Protein AF-A0A1F4XF57-F1 (afdb_monomer_lite)

Sequence (144 aa):
MNHDKLLWWSFVWSEVRLLIAAVALFIGGVPPALSLAVNIPGALPLVLLGLKLCWIISGLSAAYLLYRWAEHRTLFGKKDTWDSAAFAVMVVSGLNLGFVGLLGQNIGMSISSNYIVFVVVAGLYVVSAIYLHQRWSAHGQKLF

Structure (mmCIF, N/CA/C/O backbone):
data_AF-A0A1F4XF57-F1
#
_entry.id   AF-A0A1F4XF57-F1
#
loop_
_atom_site.group_PDB
_atom_site.id
_atom_site.type_symbol
_atom_site.label_atom_id
_atom_site.label_alt_id
_atom_site.label_comp_id
_atom_site.label_asym_id
_atom_site.label_entity_id
_atom_site.label_seq_id
_atom_site.pdbx_PDB_ins_code
_atom_site.Cartn_x
_atom_site.Cartn_y
_atom_site.Cartn_z
_atom_site.occupancy
_atom_site.B_iso_or_equiv
_atom_site.auth_seq_id
_atom_sit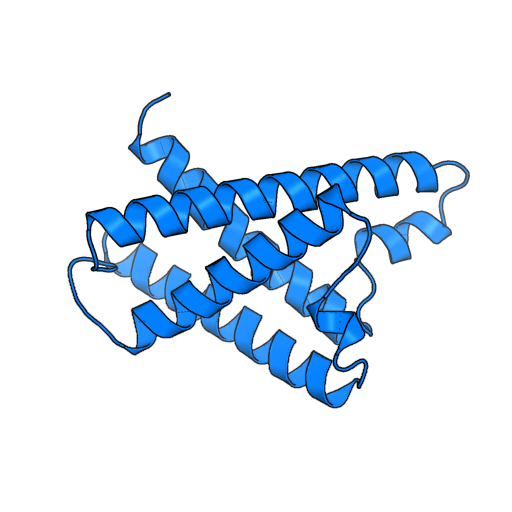e.auth_comp_id
_atom_site.auth_asym_id
_atom_site.auth_atom_id
_atom_site.pdbx_PDB_model_num
ATOM 1 N N . MET A 1 1 ? 8.400 15.111 14.830 1.00 54.25 1 MET A N 1
ATOM 2 C CA . MET A 1 1 ? 7.321 15.052 13.817 1.00 54.25 1 MET A CA 1
ATOM 3 C C . MET A 1 1 ? 6.024 14.778 14.567 1.00 54.25 1 MET A C 1
ATOM 5 O O . MET A 1 1 ? 6.044 13.899 15.415 1.00 54.25 1 MET A O 1
ATOM 9 N N . ASN A 1 2 ? 4.965 15.574 14.373 1.00 72.69 2 ASN A N 1
ATOM 10 C CA . ASN A 1 2 ? 3.726 15.410 15.147 1.00 72.69 2 ASN A CA 1
ATOM 11 C C . ASN A 1 2 ? 3.094 14.049 14.803 1.00 72.69 2 ASN A C 1
ATOM 13 O O . ASN A 1 2 ? 2.984 13.735 13.617 1.00 72.69 2 ASN A O 1
ATOM 17 N N . HIS A 1 3 ? 2.754 13.241 15.807 1.00 74.19 3 HIS A N 1
ATOM 18 C CA . HIS A 1 3 ? 2.350 11.836 15.643 1.00 74.19 3 HIS A CA 1
ATOM 19 C C . HIS A 1 3 ? 1.202 11.671 14.635 1.00 74.19 3 HIS A C 1
ATOM 21 O O . HIS A 1 3 ? 1.252 10.817 13.751 1.00 74.19 3 HIS A O 1
ATOM 27 N N . ASP A 1 4 ? 0.247 12.598 14.673 1.00 82.81 4 ASP A N 1
ATOM 28 C CA . ASP A 1 4 ? -0.903 12.638 13.768 1.00 82.81 4 ASP A CA 1
ATOM 29 C C . ASP A 1 4 ? -0.505 12.819 12.296 1.00 82.81 4 ASP A C 1
ATOM 31 O O . ASP A 1 4 ? -1.127 12.248 11.402 1.00 82.81 4 ASP A O 1
ATOM 35 N N . LYS A 1 5 ? 0.578 13.560 12.021 1.00 87.75 5 LYS A N 1
ATOM 36 C CA . LYS A 1 5 ? 1.065 13.762 10.648 1.00 87.75 5 LYS A CA 1
ATOM 37 C C . LYS A 1 5 ? 1.660 12.481 10.075 1.00 87.75 5 LYS A C 1
ATOM 39 O O . LYS A 1 5 ? 1.419 12.174 8.914 1.00 87.75 5 LYS A O 1
ATOM 44 N N . LEU A 1 6 ? 2.443 11.739 10.861 1.00 91.06 6 LEU A N 1
ATOM 45 C CA . LEU A 1 6 ? 3.044 10.484 10.394 1.00 91.06 6 LEU A CA 1
ATOM 46 C C . LEU A 1 6 ? 1.967 9.439 10.093 1.00 91.06 6 LEU A C 1
ATOM 48 O O . LEU A 1 6 ? 2.056 8.730 9.092 1.00 91.06 6 LEU A O 1
ATOM 52 N N . LEU A 1 7 ? 0.937 9.388 10.935 1.00 92.69 7 LEU A N 1
ATOM 53 C CA . LEU A 1 7 ? -0.221 8.523 10.761 1.00 92.69 7 LEU A CA 1
ATOM 54 C C . LEU A 1 7 ? -0.981 8.832 9.475 1.00 92.69 7 LEU A C 1
ATOM 56 O O . LEU A 1 7 ? -1.225 7.932 8.674 1.00 92.69 7 LEU A O 1
ATOM 60 N N . TRP A 1 8 ? -1.266 10.114 9.256 1.00 93.12 8 TRP A N 1
ATOM 61 C CA . TRP A 1 8 ? -1.909 10.609 8.047 1.00 93.12 8 TRP A CA 1
ATOM 62 C C . TRP A 1 8 ? -1.120 10.226 6.790 1.00 93.12 8 TRP A C 1
ATOM 64 O O . TRP A 1 8 ? -1.659 9.582 5.894 1.00 93.12 8 TRP A O 1
ATOM 74 N N . TRP A 1 9 ? 0.181 10.537 6.750 1.00 94.31 9 TRP A N 1
ATOM 75 C CA . TRP A 1 9 ? 1.024 10.230 5.591 1.00 94.31 9 TRP A CA 1
ATOM 76 C C . TRP A 1 9 ? 1.158 8.730 5.351 1.00 94.31 9 TRP A C 1
ATOM 78 O O . TRP A 1 9 ? 1.101 8.296 4.206 1.00 94.31 9 TRP A O 1
ATOM 88 N N . SER A 1 10 ? 1.295 7.934 6.413 1.00 94.69 10 SER A N 1
ATOM 89 C CA . SER A 1 10 ? 1.390 6.476 6.292 1.00 94.69 10 SER A CA 1
ATOM 90 C C . SER A 1 10 ? 0.103 5.875 5.733 1.00 94.69 10 SER A C 1
ATOM 92 O O . SER A 1 10 ? 0.162 4.972 4.897 1.00 94.69 10 SER A O 1
ATOM 94 N N . PHE A 1 11 ? -1.051 6.389 6.164 1.00 95.31 11 PHE A N 1
ATOM 95 C CA . PHE A 1 11 ? -2.355 5.958 5.675 1.00 95.31 11 PHE A CA 1
ATOM 96 C C . PHE A 1 11 ? -2.561 6.337 4.206 1.00 95.31 11 PHE A C 1
ATOM 98 O O . PHE A 1 11 ? -2.742 5.450 3.373 1.00 95.31 11 PHE A O 1
ATOM 105 N N . VAL A 1 12 ? -2.417 7.619 3.863 1.00 95.69 12 VAL A N 1
ATOM 106 C CA . VAL A 1 12 ? -2.602 8.115 2.488 1.00 95.69 12 VAL A CA 1
ATOM 107 C C . VAL A 1 12 ? -1.616 7.459 1.520 1.00 95.69 12 VAL A C 1
ATOM 109 O O . VAL A 1 12 ? -2.006 7.035 0.433 1.00 95.69 12 VAL A O 1
ATOM 112 N N . TRP A 1 13 ? -0.349 7.299 1.918 1.00 96.75 13 TRP A N 1
ATOM 113 C CA . TRP A 1 13 ? 0.634 6.560 1.123 1.00 96.75 13 TRP A CA 1
ATOM 114 C C . TRP A 1 13 ? 0.162 5.131 0.844 1.00 96.75 13 TRP A C 1
ATOM 116 O O . TRP A 1 13 ? 0.232 4.659 -0.291 1.00 96.75 13 TRP A O 1
ATOM 126 N N . SER A 1 14 ? -0.366 4.451 1.864 1.00 95.44 14 SER A N 1
ATOM 127 C CA . SER A 1 14 ? -0.847 3.076 1.742 1.00 95.44 14 SER A CA 1
ATOM 128 C C . SER A 1 14 ? -2.079 2.957 0.840 1.00 95.44 14 SER A C 1
ATOM 130 O O . SER A 1 14 ? -2.159 1.967 0.107 1.00 95.44 14 SER A O 1
ATOM 132 N N . GLU A 1 15 ? -2.983 3.947 0.845 1.00 95.38 15 GLU A N 1
ATOM 133 C CA . GLU A 1 15 ? -4.137 4.048 -0.066 1.00 95.38 15 GLU A CA 1
ATOM 134 C C . GLU A 1 15 ? -3.699 4.251 -1.518 1.00 95.38 15 GLU A C 1
ATOM 136 O O . GLU A 1 15 ? -4.039 3.449 -2.388 1.00 95.38 15 GLU A O 1
ATOM 141 N N . VAL A 1 16 ? -2.885 5.278 -1.779 1.00 95.62 16 VAL A N 1
ATOM 142 C CA . VAL A 1 16 ? -2.381 5.581 -3.128 1.00 95.62 16 VAL A CA 1
ATOM 143 C C . VAL A 1 16 ? -1.645 4.375 -3.702 1.00 95.62 16 VAL A C 1
ATOM 145 O O . VAL A 1 16 ? -1.849 3.988 -4.853 1.00 95.62 16 VAL A O 1
ATOM 148 N N . ARG A 1 17 ? -0.830 3.717 -2.880 1.00 95.44 17 ARG A N 1
ATOM 149 C CA . ARG A 1 17 ? -0.109 2.513 -3.280 1.00 95.44 17 ARG A CA 1
ATOM 150 C C . ARG A 1 17 ? -1.040 1.326 -3.560 1.00 95.44 17 ARG A C 1
ATOM 152 O O . ARG A 1 17 ? -0.729 0.577 -4.481 1.00 95.44 17 ARG A O 1
ATOM 159 N N . LEU A 1 18 ? -2.173 1.151 -2.863 1.00 95.94 18 LEU A N 1
ATOM 160 C CA . LEU A 1 18 ? -3.163 0.125 -3.250 1.00 95.94 18 LEU A CA 1
ATOM 161 C C . LEU A 1 18 ? -3.677 0.369 -4.666 1.00 95.94 18 LEU A C 1
ATOM 163 O O . LEU A 1 18 ? -3.733 -0.567 -5.459 1.00 95.94 18 LEU A O 1
ATOM 167 N N . LEU A 1 19 ? -4.000 1.621 -4.994 1.00 96.25 19 LEU A N 1
ATOM 168 C CA . LEU A 1 19 ? -4.495 1.986 -6.320 1.00 96.25 19 LEU A CA 1
ATOM 169 C C . LEU A 1 19 ? -3.430 1.754 -7.400 1.00 96.25 19 LEU A C 1
ATOM 171 O O . LEU A 1 19 ? -3.711 1.119 -8.413 1.00 96.25 19 LEU A O 1
ATOM 175 N N . ILE A 1 20 ? -2.186 2.183 -7.165 1.00 92.81 20 ILE A N 1
ATOM 176 C CA . ILE A 1 20 ? -1.074 1.947 -8.101 1.00 92.81 20 ILE A CA 1
ATOM 177 C C . ILE A 1 20 ? -0.806 0.445 -8.272 1.00 92.81 20 ILE A C 1
ATOM 179 O O . ILE A 1 20 ? -0.591 -0.023 -9.390 1.00 92.81 20 ILE A O 1
ATOM 183 N N . ALA A 1 21 ? -0.839 -0.325 -7.182 1.00 92.50 21 ALA A N 1
ATOM 184 C CA . ALA A 1 21 ? -0.670 -1.772 -7.234 1.00 92.50 21 ALA A CA 1
ATOM 185 C C . ALA A 1 21 ? -1.826 -2.458 -7.980 1.00 92.50 21 ALA A C 1
ATOM 187 O O . ALA A 1 21 ? -1.580 -3.396 -8.730 1.00 92.50 21 ALA A O 1
ATOM 188 N N . ALA A 1 22 ? -3.063 -1.977 -7.837 1.00 93.75 22 ALA A N 1
ATOM 189 C CA . ALA A 1 22 ? -4.199 -2.484 -8.600 1.00 93.75 22 ALA A CA 1
ATOM 190 C C . ALA A 1 22 ? -4.015 -2.252 -10.105 1.00 93.75 22 ALA A C 1
ATOM 192 O O . ALA A 1 22 ? -4.203 -3.176 -10.892 1.00 93.75 22 ALA A O 1
ATOM 193 N N . VAL A 1 23 ? -3.563 -1.057 -10.506 1.00 92.94 23 VAL A N 1
ATOM 194 C CA . VAL A 1 23 ? -3.221 -0.771 -11.910 1.00 92.94 23 VAL A CA 1
ATOM 195 C C . VAL A 1 23 ? -2.131 -1.722 -12.402 1.00 92.94 23 VAL A C 1
ATOM 197 O O . VAL A 1 23 ? -2.289 -2.313 -13.466 1.00 92.94 23 VAL A O 1
ATOM 200 N N . ALA A 1 24 ? -1.068 -1.923 -11.614 1.00 90.94 24 ALA A N 1
ATOM 201 C CA . ALA A 1 24 ? 0.010 -2.856 -11.944 1.00 90.94 24 ALA A CA 1
ATOM 202 C C . ALA A 1 24 ? -0.513 -4.282 -12.193 1.00 90.94 24 ALA A C 1
ATOM 204 O O . ALA A 1 24 ? -0.112 -4.940 -13.150 1.00 90.94 24 ALA A O 1
ATOM 205 N N . LEU A 1 25 ? -1.435 -4.754 -11.351 1.00 91.75 25 LEU A N 1
ATOM 206 C CA . LEU A 1 25 ? -2.051 -6.074 -11.475 1.00 91.75 25 LEU A CA 1
ATOM 207 C C . LEU A 1 25 ? -2.944 -6.183 -12.720 1.00 91.75 25 LEU A C 1
ATOM 209 O O . LEU A 1 25 ? -2.835 -7.169 -13.449 1.00 91.75 25 LEU A O 1
ATOM 213 N N . PHE A 1 26 ? -3.758 -5.165 -13.024 1.00 91.31 26 PHE A N 1
ATOM 214 C CA . PHE A 1 26 ? -4.600 -5.157 -14.228 1.00 91.31 26 PHE A CA 1
ATOM 215 C C . PHE A 1 26 ? -3.794 -5.227 -15.531 1.00 91.31 26 PHE A C 1
ATOM 217 O O . PHE A 1 26 ? -4.254 -5.846 -16.492 1.00 91.31 26 PHE A O 1
ATOM 224 N N . ILE A 1 27 ? -2.585 -4.655 -15.556 1.00 89.19 27 ILE A N 1
ATOM 225 C CA . ILE A 1 27 ? -1.677 -4.701 -16.715 1.00 89.19 27 ILE A CA 1
ATOM 226 C C . ILE A 1 27 ? -0.732 -5.915 -16.712 1.00 89.19 27 ILE A C 1
ATOM 228 O O . ILE A 1 27 ? 0.267 -5.922 -17.426 1.00 89.19 27 ILE A O 1
ATOM 232 N N . GLY A 1 28 ? -1.031 -6.950 -15.920 1.00 83.88 28 GLY A N 1
ATOM 233 C CA . GLY A 1 28 ? -0.278 -8.210 -15.925 1.00 83.88 28 GLY A CA 1
ATOM 234 C C . GLY A 1 28 ? 0.815 -8.315 -14.861 1.00 83.88 28 GLY A C 1
ATOM 235 O O . GLY A 1 28 ? 1.737 -9.111 -15.010 1.00 83.88 28 GLY A O 1
ATOM 236 N N . GLY A 1 29 ? 0.733 -7.529 -13.786 1.00 82.06 29 GLY A N 1
ATOM 237 C CA . GLY A 1 29 ? 1.677 -7.580 -12.663 1.00 82.06 29 GLY A CA 1
ATOM 238 C C . GLY A 1 29 ? 2.966 -6.783 -12.885 1.00 82.06 29 GLY A C 1
ATOM 239 O O . GLY A 1 29 ? 3.933 -6.965 -12.146 1.00 82.06 29 GLY A O 1
ATOM 240 N N . VAL A 1 30 ? 2.992 -5.892 -13.880 1.00 83.88 30 VAL A N 1
ATOM 241 C CA . VAL A 1 30 ? 4.144 -5.030 -14.183 1.00 83.88 30 VAL A CA 1
ATOM 242 C C . VAL A 1 30 ? 3.951 -3.658 -13.525 1.00 83.88 30 VAL A C 1
ATOM 244 O O . VAL A 1 30 ? 2.888 -3.059 -13.682 1.00 83.88 30 VAL A O 1
ATOM 247 N N . PRO A 1 31 ? 4.945 -3.104 -12.801 1.00 84.81 31 PRO A N 1
ATOM 248 C CA . PRO A 1 31 ? 4.846 -1.749 -12.262 1.00 84.81 31 PRO A CA 1
ATOM 249 C C . PRO A 1 31 ? 4.641 -0.711 -13.384 1.00 84.81 31 PRO A C 1
ATOM 251 O O . PRO A 1 31 ? 5.444 -0.689 -14.318 1.00 84.81 31 PRO A O 1
ATOM 254 N N . PRO A 1 32 ? 3.655 0.205 -13.290 1.00 83.38 32 PRO A N 1
ATOM 255 C CA . PRO A 1 32 ? 3.378 1.183 -14.350 1.00 83.38 32 PRO A CA 1
ATOM 256 C C . PRO A 1 32 ? 4.571 2.086 -14.699 1.00 83.38 32 PRO A C 1
ATOM 258 O O . PRO A 1 32 ? 4.764 2.466 -15.846 1.00 83.38 32 PRO A O 1
ATOM 261 N N . ALA A 1 33 ? 5.423 2.409 -13.723 1.00 83.44 33 ALA A N 1
ATOM 262 C CA . ALA A 1 33 ? 6.636 3.183 -13.986 1.00 83.44 33 ALA A CA 1
ATOM 263 C C . ALA A 1 33 ? 7.643 2.415 -14.862 1.00 83.44 33 ALA A C 1
ATOM 265 O O . ALA A 1 33 ? 8.351 3.026 -15.658 1.00 83.44 33 ALA A O 1
ATOM 266 N N . LEU A 1 34 ? 7.692 1.081 -14.744 1.00 83.75 34 LEU A N 1
ATOM 267 C CA . LEU A 1 34 ? 8.580 0.242 -15.544 1.00 83.75 34 LEU A CA 1
ATOM 268 C C . LEU A 1 34 ? 8.138 0.226 -17.011 1.00 83.75 34 LEU A C 1
ATOM 270 O O . LEU A 1 34 ? 8.982 0.359 -17.889 1.00 83.75 34 LEU A O 1
ATOM 274 N N . SER A 1 35 ? 6.831 0.120 -17.279 1.00 80.00 35 SER A N 1
ATOM 275 C CA . SER A 1 35 ? 6.311 0.124 -18.654 1.00 80.00 35 SER A CA 1
ATOM 276 C C . SER A 1 35 ? 6.562 1.454 -19.370 1.00 80.00 35 SER A C 1
ATOM 278 O O . SER A 1 35 ? 6.844 1.461 -20.566 1.00 80.00 35 SER A O 1
ATOM 280 N N . LEU A 1 36 ? 6.546 2.573 -18.641 1.00 79.25 36 LEU A N 1
ATOM 281 C CA . LEU A 1 36 ? 6.908 3.887 -19.181 1.00 79.25 36 LEU A CA 1
ATOM 282 C C . LEU A 1 36 ? 8.419 4.030 -19.429 1.00 79.25 36 LEU A C 1
ATOM 284 O O . LEU A 1 36 ? 8.826 4.637 -20.419 1.00 79.25 36 LEU A O 1
ATOM 288 N N . ALA A 1 37 ? 9.254 3.450 -18.561 1.00 83.19 37 ALA A N 1
ATOM 289 C CA . ALA A 1 37 ? 10.711 3.578 -18.621 1.00 83.19 37 ALA A CA 1
ATOM 290 C C . ALA A 1 37 ? 11.354 2.899 -19.840 1.00 83.19 37 ALA A C 1
ATOM 292 O O . ALA A 1 37 ? 12.428 3.320 -20.263 1.00 83.19 37 ALA A O 1
ATOM 293 N N . VAL A 1 38 ? 10.706 1.881 -20.423 1.00 79.31 38 VAL A N 1
ATOM 294 C CA . VAL A 1 38 ? 11.213 1.155 -21.607 1.00 79.31 38 VAL A CA 1
ATOM 295 C C . VAL A 1 38 ? 11.446 2.089 -22.802 1.00 79.31 38 VAL A C 1
ATOM 297 O O . VAL A 1 38 ? 12.331 1.835 -23.614 1.00 79.31 38 VAL A O 1
ATOM 300 N N . ASN A 1 39 ? 10.711 3.201 -22.885 1.00 81.69 39 ASN A N 1
ATOM 301 C CA . ASN A 1 39 ? 10.792 4.143 -24.003 1.00 81.69 39 ASN A CA 1
ATOM 302 C C . ASN A 1 39 ? 11.826 5.267 -23.805 1.00 81.69 39 ASN A C 1
ATOM 304 O O . ASN A 1 39 ? 11.975 6.109 -24.689 1.00 81.69 39 ASN A O 1
ATOM 308 N N . ILE A 1 40 ? 12.529 5.316 -22.665 1.00 84.38 40 ILE A N 1
ATOM 309 C CA . ILE A 1 40 ? 13.477 6.394 -22.343 1.00 84.38 40 ILE A CA 1
ATOM 310 C C . ILE A 1 40 ? 14.885 5.806 -22.144 1.00 84.38 40 ILE A C 1
ATOM 312 O O . ILE A 1 40 ? 15.139 5.143 -21.131 1.00 84.38 40 ILE A O 1
ATOM 316 N N . PRO A 1 41 ? 15.835 6.067 -23.064 1.00 78.50 41 PRO A N 1
ATOM 317 C CA . PRO A 1 41 ? 17.210 5.592 -22.938 1.00 78.50 41 PRO A CA 1
ATOM 318 C C . PRO A 1 41 ? 17.848 6.037 -21.614 1.00 78.50 41 PRO A C 1
ATOM 320 O O . PRO A 1 41 ? 17.830 7.215 -21.269 1.00 78.50 41 PRO A O 1
ATOM 323 N N . GLY A 1 42 ? 18.409 5.092 -20.856 1.00 81.69 42 GLY A N 1
ATOM 324 C CA . GLY A 1 42 ? 19.107 5.370 -19.592 1.00 81.69 42 GLY A CA 1
ATOM 325 C C . GLY A 1 42 ? 18.216 5.605 -18.362 1.00 81.69 42 GLY A C 1
ATOM 326 O O . GLY A 1 42 ? 18.745 5.686 -17.256 1.00 81.69 42 GLY A O 1
ATOM 327 N N . ALA A 1 43 ? 16.884 5.649 -18.496 1.00 87.44 43 ALA A N 1
ATOM 328 C CA . ALA A 1 43 ? 15.983 5.869 -17.357 1.00 87.44 43 ALA A CA 1
ATOM 329 C C . ALA A 1 43 ? 15.808 4.632 -16.454 1.00 87.44 43 ALA A C 1
ATOM 331 O O . ALA A 1 43 ? 15.466 4.760 -15.277 1.00 87.44 43 ALA A O 1
ATOM 332 N N . LEU A 1 44 ? 16.050 3.430 -16.987 1.00 86.88 44 LEU A N 1
ATOM 333 C CA . LEU A 1 44 ? 15.736 2.168 -16.315 1.00 86.88 44 LEU A CA 1
ATOM 334 C C . LEU A 1 44 ? 16.395 2.005 -14.925 1.00 86.88 44 LEU A C 1
ATOM 336 O O . LEU A 1 44 ? 15.671 1.679 -13.984 1.00 86.88 44 LEU A O 1
ATOM 340 N N . PRO A 1 45 ? 17.705 2.269 -14.723 1.00 87.69 45 PRO A N 1
ATOM 341 C CA . PRO A 1 45 ? 18.331 2.115 -13.406 1.00 87.69 45 PRO A CA 1
ATOM 342 C C . PRO A 1 45 ? 17.749 3.063 -12.350 1.00 87.69 45 PRO A C 1
ATOM 344 O O . PRO A 1 45 ? 17.551 2.668 -11.201 1.00 87.69 45 PRO A O 1
ATOM 347 N N . LEU A 1 46 ? 17.428 4.301 -12.745 1.00 89.50 46 LEU A N 1
ATOM 348 C CA . LEU A 1 46 ? 16.836 5.305 -11.858 1.00 89.50 46 LEU A CA 1
ATOM 349 C C . LEU A 1 46 ? 15.407 4.926 -11.463 1.00 89.50 46 LEU A C 1
ATOM 351 O O . LEU A 1 46 ? 15.041 5.029 -10.293 1.00 89.50 46 LEU A O 1
ATOM 355 N N . VAL A 1 47 ? 14.615 4.432 -12.419 1.00 89.75 47 VAL A N 1
ATOM 356 C CA . VAL A 1 47 ? 13.248 3.962 -12.161 1.00 89.75 47 VAL A CA 1
ATOM 357 C C . VAL A 1 47 ? 13.253 2.748 -11.237 1.00 89.75 47 VAL A C 1
ATOM 359 O O . VAL A 1 47 ? 12.465 2.703 -10.295 1.00 89.75 47 VAL A O 1
ATOM 362 N N . LEU A 1 48 ? 14.164 1.794 -11.446 1.00 88.81 48 LEU A N 1
ATOM 363 C CA . LEU A 1 48 ? 14.306 0.631 -10.567 1.00 88.81 48 LEU A CA 1
ATOM 364 C C . LEU A 1 48 ? 14.703 1.033 -9.143 1.00 88.81 48 LEU A C 1
ATOM 366 O O . LEU A 1 48 ? 14.122 0.525 -8.183 1.00 88.81 48 LEU A O 1
ATOM 370 N N . LEU A 1 49 ? 15.643 1.970 -8.993 1.00 90.25 49 LEU A N 1
ATOM 371 C CA . LEU A 1 49 ? 16.030 2.493 -7.683 1.00 90.25 49 LEU A CA 1
ATOM 372 C C . LEU A 1 49 ? 14.851 3.191 -6.988 1.00 90.25 49 LEU A C 1
ATOM 374 O O . LEU A 1 49 ? 14.573 2.909 -5.822 1.00 90.25 49 LEU A O 1
ATOM 378 N N . GLY A 1 50 ? 14.130 4.054 -7.707 1.00 91.75 50 GLY A N 1
ATOM 379 C CA . GLY A 1 50 ? 12.948 4.743 -7.189 1.00 91.75 50 GLY A CA 1
ATOM 380 C C . GLY A 1 50 ? 11.843 3.772 -6.769 1.00 91.75 50 GLY A C 1
ATOM 381 O O . GLY A 1 50 ? 11.316 3.881 -5.664 1.00 91.75 50 GLY A O 1
ATOM 382 N N . LEU A 1 51 ? 11.544 2.767 -7.598 1.00 91.44 51 LEU A N 1
ATOM 383 C CA . LEU A 1 51 ? 10.581 1.711 -7.272 1.00 91.44 51 LEU A CA 1
ATOM 384 C C . LEU A 1 51 ? 10.983 0.947 -6.011 1.00 91.44 51 LEU A C 1
ATOM 386 O O . LEU A 1 51 ? 10.149 0.755 -5.128 1.00 91.44 51 LEU A O 1
ATOM 390 N N . LYS A 1 52 ? 12.261 0.569 -5.892 1.00 91.81 52 LYS A N 1
ATOM 391 C CA . LYS A 1 52 ? 12.782 -0.131 -4.714 1.00 91.81 52 LYS A CA 1
ATOM 392 C C . LYS A 1 52 ? 12.571 0.687 -3.438 1.00 91.81 52 LYS A C 1
ATOM 394 O O . LYS A 1 52 ? 12.103 0.148 -2.437 1.00 91.81 52 LYS A O 1
ATOM 399 N N . LEU A 1 53 ? 12.850 1.990 -3.485 1.00 93.50 53 LEU A N 1
ATOM 400 C CA . LEU A 1 53 ? 12.605 2.895 -2.361 1.00 93.50 53 LEU A CA 1
ATOM 401 C C . LEU A 1 53 ? 11.109 3.016 -2.043 1.00 93.50 53 LEU A C 1
ATOM 403 O O . LEU A 1 53 ? 10.727 2.882 -0.883 1.00 93.50 53 LEU A O 1
ATOM 407 N N . CYS A 1 54 ? 10.250 3.186 -3.051 1.00 93.81 54 CYS A N 1
ATOM 408 C CA . CYS A 1 54 ? 8.796 3.231 -2.866 1.00 93.81 54 CYS A CA 1
ATOM 409 C C . CYS A 1 54 ? 8.249 1.947 -2.225 1.00 93.81 54 CYS A C 1
ATOM 411 O O . CYS A 1 54 ? 7.357 2.001 -1.375 1.00 93.81 54 CYS A O 1
ATOM 413 N N . TRP A 1 55 ? 8.783 0.787 -2.607 1.00 94.50 55 TRP A N 1
ATOM 414 C CA . TRP A 1 55 ? 8.429 -0.503 -2.023 1.00 94.50 55 TRP A CA 1
ATOM 415 C C . TRP A 1 55 ? 8.850 -0.602 -0.555 1.00 94.50 55 TRP A C 1
ATOM 417 O O . TRP A 1 55 ? 8.027 -0.969 0.283 1.00 94.50 55 TRP A O 1
ATOM 427 N N . ILE A 1 56 ? 10.073 -0.182 -0.218 1.00 94.69 56 ILE A N 1
ATOM 428 C CA . ILE A 1 56 ? 10.555 -0.133 1.171 1.00 94.69 56 ILE A CA 1
ATOM 429 C C . ILE A 1 56 ? 9.686 0.806 2.017 1.00 94.69 56 ILE A C 1
ATOM 431 O O . ILE A 1 56 ? 9.221 0.409 3.084 1.00 94.69 56 ILE A O 1
ATOM 435 N N . ILE A 1 57 ? 9.409 2.020 1.529 1.00 95.56 57 ILE A N 1
ATOM 436 C CA . ILE A 1 57 ? 8.552 2.995 2.225 1.00 95.56 57 ILE A CA 1
ATOM 437 C C . ILE A 1 57 ? 7.156 2.409 2.451 1.00 95.56 57 ILE A C 1
ATOM 439 O O . ILE A 1 57 ? 6.621 2.514 3.548 1.00 95.56 57 ILE A O 1
ATOM 443 N N . SER A 1 58 ? 6.597 1.713 1.457 1.00 95.50 58 SER A N 1
ATOM 444 C CA . SER A 1 58 ? 5.306 1.025 1.594 1.00 95.50 58 SER A CA 1
ATOM 445 C C . SER A 1 58 ? 5.316 -0.029 2.703 1.00 95.50 58 SER A C 1
ATOM 447 O O . SER A 1 58 ? 4.349 -0.123 3.460 1.00 95.50 58 SER A O 1
ATOM 449 N N . GLY A 1 59 ? 6.410 -0.783 2.835 1.00 95.88 59 GLY A N 1
ATOM 450 C CA . GLY A 1 59 ? 6.605 -1.727 3.935 1.00 95.88 59 GLY A CA 1
ATOM 451 C C . GLY A 1 59 ? 6.667 -1.040 5.296 1.00 95.88 59 GLY A C 1
ATOM 452 O O . GLY A 1 59 ? 5.981 -1.459 6.226 1.00 95.88 59 GLY A O 1
ATOM 453 N N . LEU A 1 60 ? 7.436 0.045 5.407 1.00 96.62 60 LEU A N 1
ATOM 454 C CA . LEU A 1 60 ? 7.572 0.811 6.648 1.00 96.62 60 LEU A CA 1
ATOM 455 C C . LEU A 1 60 ? 6.250 1.464 7.071 1.00 96.62 60 LEU A C 1
ATOM 457 O O . LEU A 1 60 ? 5.871 1.373 8.238 1.00 96.62 60 LEU A O 1
ATOM 461 N N . SER A 1 61 ? 5.516 2.068 6.133 1.00 96.62 61 SER A N 1
ATOM 462 C CA . SER A 1 61 ? 4.189 2.635 6.395 1.00 96.62 61 SER A CA 1
ATOM 463 C C . SER A 1 61 ? 3.204 1.565 6.858 1.00 96.62 61 SER A C 1
ATOM 465 O O . SER A 1 61 ? 2.500 1.776 7.843 1.00 96.62 61 SER A O 1
ATOM 467 N N . ALA A 1 62 ? 3.185 0.396 6.210 1.00 96.50 62 ALA A N 1
ATOM 468 C CA . ALA A 1 62 ? 2.319 -0.711 6.610 1.00 96.50 62 ALA A CA 1
ATOM 469 C C . ALA A 1 62 ? 2.675 -1.260 7.999 1.00 96.50 62 ALA A C 1
ATOM 471 O O . ALA A 1 62 ? 1.779 -1.490 8.809 1.00 96.50 62 ALA A O 1
ATOM 472 N N . ALA A 1 63 ? 3.966 -1.421 8.302 1.00 96.81 63 ALA A N 1
ATOM 473 C CA . ALA A 1 63 ? 4.431 -1.856 9.617 1.00 96.81 63 ALA A CA 1
ATOM 474 C C . ALA A 1 63 ? 4.049 -0.854 10.715 1.00 96.81 63 ALA A C 1
ATOM 476 O O . ALA A 1 63 ? 3.575 -1.253 11.777 1.00 96.81 63 ALA A O 1
ATOM 477 N N . TYR A 1 64 ? 4.193 0.446 10.448 1.00 96.25 64 TYR A N 1
ATOM 478 C CA . TYR A 1 64 ? 3.792 1.494 11.383 1.00 96.25 64 TYR A CA 1
ATOM 479 C C . TYR A 1 64 ? 2.276 1.509 11.622 1.00 96.25 64 TYR A C 1
ATOM 481 O O . TYR A 1 64 ? 1.835 1.556 12.770 1.00 96.25 64 TYR A O 1
ATOM 489 N N . LEU A 1 65 ? 1.464 1.415 10.564 1.00 95.75 65 LEU A N 1
ATOM 490 C CA . LEU A 1 65 ? 0.007 1.329 10.697 1.00 95.75 65 LEU A CA 1
ATOM 491 C C . LEU A 1 65 ? -0.413 0.078 11.479 1.00 95.75 65 LEU A C 1
ATOM 493 O O . LEU A 1 65 ? -1.262 0.173 12.363 1.00 95.75 65 LEU A O 1
ATOM 497 N N . LEU A 1 66 ? 0.205 -1.072 11.199 1.00 96.50 66 LEU A N 1
ATOM 498 C CA . LEU A 1 66 ? -0.038 -2.321 11.922 1.00 96.50 66 LEU A CA 1
ATOM 499 C C . LEU A 1 66 ? 0.320 -2.195 13.407 1.00 96.50 66 LEU A C 1
ATOM 501 O O . LEU A 1 66 ? -0.463 -2.610 14.258 1.00 96.50 66 LEU A O 1
ATOM 505 N N . TYR A 1 67 ? 1.466 -1.588 13.719 1.00 95.62 67 TYR A N 1
ATOM 506 C CA . TYR A 1 67 ? 1.881 -1.301 15.091 1.00 95.62 67 TYR A CA 1
ATOM 507 C C . TYR A 1 67 ? 0.835 -0.451 15.823 1.00 95.62 67 TYR A C 1
ATOM 509 O O . TYR A 1 67 ? 0.394 -0.805 16.915 1.00 95.62 67 TYR A O 1
ATOM 517 N N . ARG A 1 68 ? 0.360 0.628 15.190 1.00 93.81 68 ARG A N 1
ATOM 518 C CA . ARG A 1 68 ? -0.684 1.487 15.766 1.00 93.81 68 ARG A CA 1
ATOM 519 C C . ARG A 1 68 ? -2.007 0.752 15.947 1.00 93.81 68 ARG A C 1
ATOM 521 O O . ARG A 1 68 ? -2.661 0.916 16.973 1.00 93.81 68 ARG A O 1
ATOM 528 N N . TRP A 1 69 ? -2.382 -0.103 15.003 1.00 93.81 69 TRP A N 1
ATOM 529 C CA . TRP A 1 69 ? -3.575 -0.927 15.152 1.00 93.81 69 TRP A CA 1
ATOM 530 C C . TRP A 1 69 ? -3.442 -1.955 16.276 1.00 93.81 69 TRP A C 1
ATOM 532 O O . TRP A 1 69 ? -4.417 -2.208 16.975 1.00 93.81 69 TRP A O 1
ATOM 542 N N . ALA A 1 70 ? -2.249 -2.497 16.523 1.00 93.06 70 ALA A N 1
ATOM 543 C CA . ALA A 1 70 ? -2.017 -3.401 17.645 1.00 93.06 70 ALA A CA 1
ATOM 544 C C . ALA A 1 70 ? -2.198 -2.711 19.014 1.00 93.06 70 ALA A C 1
ATOM 546 O O . ALA A 1 70 ? -2.681 -3.353 19.951 1.00 93.06 70 ALA A O 1
ATOM 547 N N . GLU A 1 71 ? -1.863 -1.418 19.118 1.00 92.62 71 GLU A N 1
ATOM 548 C CA . GLU A 1 71 ? -2.059 -0.614 20.334 1.00 92.62 71 GLU A CA 1
ATOM 549 C C . GLU A 1 71 ? -3.541 -0.304 20.607 1.00 92.62 71 GLU A C 1
ATOM 551 O O . GLU A 1 71 ? -3.994 -0.446 21.740 1.00 92.62 71 GLU A O 1
ATOM 556 N N . HIS A 1 72 ? -4.312 0.084 19.583 1.00 89.75 72 HIS A N 1
ATOM 557 C CA . HIS A 1 72 ? -5.711 0.522 19.755 1.00 89.75 72 HIS A CA 1
ATOM 558 C C . HIS A 1 72 ? -6.741 -0.601 19.576 1.00 89.75 72 HIS A C 1
ATOM 560 O O . HIS A 1 72 ? -7.796 -0.602 20.207 1.00 89.75 72 HIS A O 1
ATOM 566 N N . ARG A 1 73 ? -6.434 -1.593 18.732 1.00 86.31 73 ARG A N 1
ATOM 567 C CA . ARG A 1 73 ? -7.291 -2.737 18.350 1.00 86.31 73 ARG A CA 1
ATOM 568 C C . ARG A 1 73 ? -8.656 -2.365 17.767 1.00 86.31 73 ARG A C 1
ATOM 570 O O . ARG A 1 73 ? -9.552 -3.210 17.694 1.00 86.31 73 ARG A O 1
ATOM 577 N N . THR A 1 74 ? -8.821 -1.118 17.364 1.00 90.00 74 THR A N 1
ATOM 578 C CA . THR A 1 74 ? -10.013 -0.561 16.731 1.00 90.00 74 THR A CA 1
ATOM 579 C C . THR A 1 74 ? -9.584 0.236 15.513 1.00 90.00 74 THR A C 1
ATOM 581 O O . THR A 1 74 ? -8.451 0.702 15.429 1.00 90.00 74 THR A O 1
ATOM 584 N N . LEU A 1 75 ? -10.486 0.362 14.550 1.00 89.88 75 LEU A N 1
ATOM 585 C CA . LEU A 1 75 ? -10.349 1.288 13.434 1.00 89.88 75 LEU A CA 1
ATOM 586 C C . LEU A 1 75 ? -11.570 2.192 13.472 1.00 89.88 75 LEU A C 1
ATOM 588 O O . LEU A 1 75 ? -12.683 1.727 13.726 1.00 89.88 75 LEU A O 1
ATOM 592 N N . PHE A 1 76 ? -11.359 3.489 13.275 1.00 91.69 76 PHE A N 1
ATOM 593 C CA . PHE A 1 76 ? -12.432 4.482 13.301 1.00 91.69 76 PHE A CA 1
ATOM 594 C C . PHE A 1 76 ? -13.259 4.434 14.604 1.00 91.69 76 PHE A C 1
ATOM 596 O O . PHE A 1 76 ? -14.479 4.593 14.592 1.00 91.69 76 PHE A O 1
ATOM 603 N N . GLY A 1 77 ? -12.604 4.146 15.736 1.00 85.88 77 GLY A N 1
ATOM 604 C CA . GLY A 1 77 ? -13.230 4.083 17.059 1.00 85.88 77 GLY A CA 1
ATOM 605 C C . GLY A 1 77 ? -14.071 2.833 17.358 1.00 85.88 77 GLY A C 1
ATOM 606 O O . GLY A 1 77 ? -14.602 2.729 18.463 1.00 85.88 77 GLY A O 1
ATOM 607 N N . LYS A 1 78 ? -14.190 1.861 16.438 1.00 89.00 78 LYS A N 1
ATOM 608 C CA . LYS A 1 78 ? -14.951 0.617 16.673 1.00 89.00 78 LYS A CA 1
ATOM 609 C C . LYS A 1 78 ? -14.232 -0.646 16.194 1.00 89.00 78 LYS A C 1
ATOM 611 O O . LYS A 1 78 ? -13.254 -0.604 15.450 1.00 89.00 78 LYS A O 1
ATOM 616 N N . LYS A 1 79 ? -14.722 -1.801 16.653 1.00 86.62 79 LYS A N 1
ATOM 617 C CA . LYS A 1 79 ? -14.320 -3.122 16.148 1.00 86.62 79 LYS A CA 1
ATOM 618 C C . LYS A 1 79 ? -15.295 -3.548 15.064 1.00 86.62 79 LYS A C 1
ATOM 620 O O . LYS A 1 79 ? -16.302 -4.186 15.349 1.00 86.62 79 LYS A O 1
ATOM 625 N N . ASP A 1 80 ? -15.006 -3.145 13.839 1.00 92.88 80 ASP A N 1
ATOM 626 C CA . ASP A 1 80 ? -15.776 -3.539 12.668 1.00 92.88 80 ASP A CA 1
ATOM 627 C C . ASP A 1 80 ? -14.969 -4.537 11.829 1.00 92.88 80 ASP A C 1
ATOM 629 O O . ASP A 1 80 ? -13.776 -4.340 11.564 1.00 92.88 80 ASP A O 1
ATOM 633 N N . THR A 1 81 ? -15.606 -5.648 11.459 1.00 92.69 81 THR A N 1
ATOM 634 C CA . THR A 1 81 ? -14.960 -6.730 10.710 1.00 92.69 81 THR A CA 1
ATOM 635 C C . THR A 1 81 ? -14.563 -6.282 9.308 1.00 92.69 81 THR A C 1
ATOM 637 O O . THR A 1 81 ? -13.500 -6.676 8.832 1.00 92.69 81 THR A O 1
ATOM 640 N N . TRP A 1 82 ? -15.366 -5.432 8.663 1.00 94.56 82 TRP A N 1
ATOM 641 C CA . TRP A 1 82 ? -15.078 -4.926 7.322 1.00 94.56 82 TRP A CA 1
ATOM 642 C C . TRP A 1 82 ? -13.938 -3.910 7.343 1.00 94.56 82 TRP A C 1
ATOM 644 O O . TRP A 1 82 ? -13.025 -4.022 6.525 1.00 94.56 82 TRP A O 1
ATOM 654 N N . ASP A 1 83 ? -13.930 -3.000 8.327 1.00 94.38 83 ASP A N 1
ATOM 655 C CA . ASP A 1 83 ? -12.808 -2.074 8.552 1.00 94.38 83 ASP A CA 1
ATOM 656 C C . ASP A 1 83 ? -11.500 -2.863 8.754 1.00 94.38 83 ASP A C 1
ATOM 658 O O . ASP A 1 83 ? -10.486 -2.585 8.112 1.00 94.38 83 ASP A O 1
ATOM 662 N N . SER A 1 84 ? -11.543 -3.913 9.580 1.00 94.69 84 SER A N 1
ATOM 663 C CA . SER A 1 84 ? -10.379 -4.758 9.874 1.00 94.69 84 SER A CA 1
ATOM 664 C C . SER A 1 84 ? -9.908 -5.564 8.660 1.00 94.69 84 SER A C 1
ATOM 666 O O . SER A 1 84 ? -8.705 -5.680 8.434 1.00 94.69 84 SER A O 1
ATOM 668 N N . ALA A 1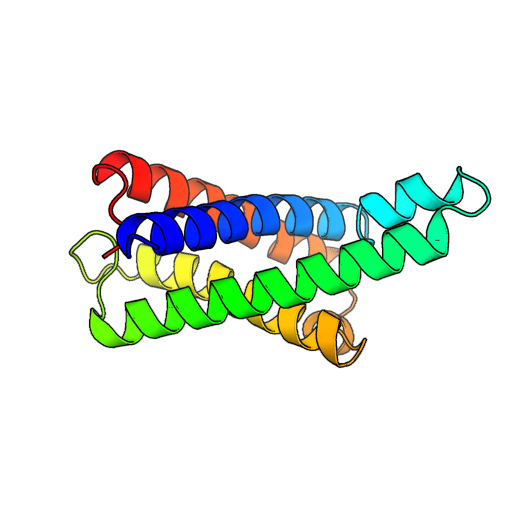 85 ? -10.828 -6.108 7.858 1.00 96.06 85 ALA A N 1
ATOM 669 C CA . ALA A 1 85 ? -10.486 -6.871 6.660 1.00 96.06 85 ALA A CA 1
ATOM 670 C C . ALA A 1 85 ? -9.851 -5.982 5.581 1.00 96.06 85 ALA A C 1
ATOM 672 O O . ALA A 1 85 ? -8.793 -6.321 5.049 1.00 96.06 85 ALA A O 1
ATOM 673 N N . ALA A 1 86 ? -10.444 -4.817 5.299 1.00 96.50 86 ALA A N 1
ATOM 674 C CA . ALA A 1 86 ? -9.888 -3.861 4.344 1.00 96.50 86 ALA A CA 1
ATOM 675 C C . ALA A 1 86 ? -8.511 -3.351 4.804 1.00 96.50 86 ALA A C 1
ATOM 677 O O . ALA A 1 86 ? -7.569 -3.248 4.012 1.00 96.50 86 ALA A O 1
ATOM 678 N N . PHE A 1 87 ? -8.359 -3.093 6.104 1.00 96.75 87 PHE A N 1
ATOM 679 C CA . PHE A 1 87 ? -7.078 -2.705 6.684 1.00 96.75 87 PHE A CA 1
ATOM 680 C C . PHE A 1 87 ? -6.031 -3.820 6.593 1.00 96.75 87 PHE A C 1
ATOM 682 O O . PHE A 1 87 ? -4.880 -3.555 6.249 1.00 96.75 87 PHE A O 1
ATOM 689 N N . ALA A 1 88 ? -6.416 -5.079 6.812 1.00 96.56 88 ALA A N 1
ATOM 690 C CA . ALA A 1 88 ? -5.521 -6.217 6.633 1.00 96.56 88 ALA A CA 1
ATOM 691 C C . ALA A 1 88 ? -5.032 -6.329 5.180 1.00 96.56 88 ALA A C 1
ATOM 693 O O . ALA A 1 88 ? -3.834 -6.503 4.958 1.00 96.56 88 ALA A O 1
ATOM 694 N N . VAL A 1 89 ? -5.916 -6.147 4.190 1.00 97.00 89 VAL A N 1
ATOM 695 C CA . VAL A 1 89 ? -5.536 -6.092 2.765 1.00 97.00 89 VAL A CA 1
ATOM 696 C C . VAL A 1 89 ? -4.494 -4.997 2.537 1.00 97.00 89 VAL A C 1
ATOM 698 O O . VAL A 1 89 ? -3.463 -5.249 1.909 1.00 97.00 89 VAL A O 1
ATOM 701 N N . MET A 1 90 ? -4.718 -3.798 3.083 1.00 97.06 90 MET A N 1
ATOM 702 C CA . MET A 1 90 ? -3.783 -2.677 2.990 1.00 97.06 90 MET A CA 1
ATOM 703 C C . MET A 1 90 ? -2.413 -3.009 3.598 1.00 97.06 90 MET A C 1
ATOM 705 O O . MET A 1 90 ? -1.394 -2.797 2.937 1.00 97.06 90 MET A O 1
ATOM 709 N N . VAL A 1 91 ? -2.387 -3.549 4.818 1.00 96.75 91 VAL A N 1
ATOM 710 C CA . VAL A 1 91 ? -1.157 -3.859 5.560 1.00 96.75 91 VAL A CA 1
ATOM 711 C C . VAL A 1 91 ? -0.382 -5.003 4.914 1.00 96.75 91 VAL A C 1
ATOM 713 O O . VAL A 1 91 ? 0.800 -4.842 4.621 1.00 96.75 91 VAL A O 1
ATOM 716 N N . VAL A 1 92 ? -1.027 -6.142 4.649 1.00 95.31 92 VAL A N 1
ATOM 717 C CA . VAL A 1 92 ? -0.364 -7.34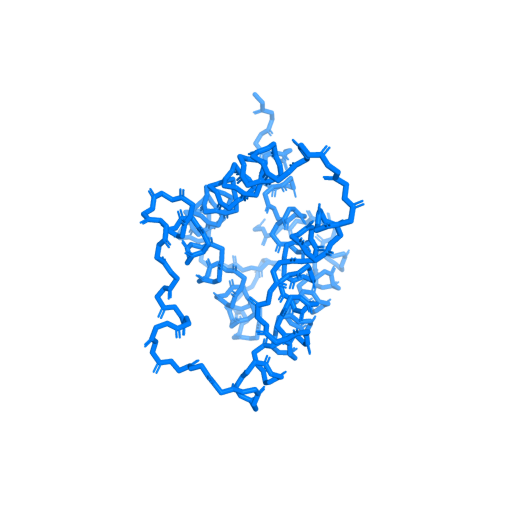2 4.108 1.00 95.31 92 VAL A CA 1
ATOM 718 C C . VAL A 1 92 ? 0.279 -7.042 2.759 1.00 95.31 92 VAL A C 1
ATOM 720 O O . VAL A 1 92 ? 1.437 -7.384 2.525 1.00 95.31 92 VAL A O 1
ATOM 723 N N . SER A 1 93 ? -0.437 -6.335 1.884 1.00 94.69 93 SER A N 1
ATOM 724 C CA . SER A 1 93 ? 0.102 -5.940 0.582 1.00 94.69 93 SER A CA 1
ATOM 725 C C . SER A 1 93 ? 1.270 -4.951 0.703 1.00 94.69 93 SER A C 1
ATOM 727 O O . SER A 1 93 ? 2.207 -5.012 -0.094 1.00 94.69 93 SER A O 1
ATOM 729 N N . GLY A 1 94 ? 1.244 -4.048 1.690 1.00 95.00 94 GLY A N 1
ATOM 730 C CA . GLY A 1 94 ? 2.327 -3.093 1.935 1.00 95.00 94 GLY A CA 1
ATOM 731 C C . GLY A 1 94 ? 3.582 -3.777 2.472 1.00 95.00 94 GLY A C 1
ATOM 732 O O . GLY A 1 94 ? 4.672 -3.551 1.951 1.00 95.00 94 GLY A O 1
ATOM 733 N N . LEU A 1 95 ? 3.419 -4.687 3.437 1.00 94.94 95 LEU A N 1
ATOM 734 C CA . LEU A 1 95 ? 4.505 -5.517 3.958 1.00 94.94 95 LEU A CA 1
ATOM 735 C C . LEU A 1 95 ? 5.126 -6.387 2.861 1.00 94.94 95 LEU A C 1
ATOM 737 O O . LEU A 1 95 ? 6.349 -6.405 2.737 1.00 94.94 95 LEU A O 1
ATOM 741 N N . ASN A 1 96 ? 4.310 -7.039 2.022 1.00 93.12 96 ASN A N 1
ATOM 742 C CA . ASN A 1 96 ? 4.806 -7.819 0.884 1.00 93.12 96 ASN A CA 1
ATOM 743 C C . ASN A 1 96 ? 5.681 -6.962 -0.043 1.00 93.12 96 ASN A C 1
ATOM 745 O O . ASN A 1 96 ? 6.771 -7.389 -0.410 1.00 93.12 96 ASN A O 1
ATOM 749 N N . LEU A 1 97 ? 5.259 -5.732 -0.368 1.00 90.50 97 LEU A N 1
ATOM 750 C CA . LEU A 1 97 ? 6.087 -4.802 -1.146 1.00 90.50 97 LEU A CA 1
ATOM 751 C C . LEU A 1 97 ? 7.372 -4.410 -0.413 1.00 90.50 97 LEU A C 1
ATOM 753 O O . LEU A 1 97 ? 8.424 -4.395 -1.039 1.00 90.50 97 LEU A O 1
ATOM 757 N N . GLY A 1 98 ? 7.329 -4.183 0.900 1.00 91.75 98 GLY A N 1
ATOM 758 C CA . GLY A 1 98 ? 8.535 -3.983 1.709 1.00 91.75 98 GLY A CA 1
ATOM 759 C C . GLY A 1 98 ? 9.553 -5.113 1.536 1.00 91.75 98 GLY A C 1
ATOM 760 O O . GLY A 1 98 ? 10.725 -4.853 1.261 1.00 91.75 98 GLY A O 1
ATOM 761 N N . PHE A 1 99 ? 9.093 -6.365 1.605 1.00 88.94 99 PHE A N 1
ATOM 762 C CA . PHE A 1 99 ? 9.928 -7.539 1.339 1.00 88.94 99 PHE A CA 1
ATOM 763 C C . PHE A 1 99 ? 10.471 -7.561 -0.094 1.00 88.94 99 PHE A C 1
ATOM 765 O O . PHE A 1 99 ? 11.664 -7.808 -0.275 1.00 88.94 99 PHE A O 1
ATOM 772 N N . VAL A 1 100 ? 9.651 -7.229 -1.099 1.00 88.44 100 VAL A N 1
ATOM 773 C CA . VAL A 1 100 ? 10.108 -7.111 -2.497 1.00 88.44 100 VAL A CA 1
ATOM 774 C C . VAL A 1 100 ? 11.207 -6.058 -2.628 1.00 88.44 100 VAL A C 1
ATOM 776 O O . VAL A 1 100 ? 12.217 -6.294 -3.285 1.00 88.44 100 VAL A O 1
ATOM 779 N N . GLY A 1 101 ? 11.048 -4.908 -1.974 1.00 86.00 101 GLY A N 1
ATOM 780 C CA . GLY A 1 101 ? 12.038 -3.835 -1.961 1.00 86.00 101 GLY A CA 1
ATOM 781 C C . GLY A 1 101 ? 13.369 -4.247 -1.338 1.00 86.00 101 GLY A C 1
ATOM 782 O O . GLY A 1 101 ? 14.418 -3.818 -1.811 1.00 86.00 101 GLY A O 1
ATOM 783 N N . LEU A 1 102 ? 13.358 -5.099 -0.314 1.00 88.06 102 LEU A N 1
ATOM 784 C CA . LEU A 1 102 ? 14.581 -5.552 0.351 1.00 88.06 102 LEU A CA 1
ATOM 785 C C . LEU A 1 102 ? 15.258 -6.716 -0.381 1.00 88.06 102 LEU A C 1
ATOM 787 O O . LEU A 1 102 ? 16.468 -6.677 -0.598 1.00 88.06 102 LEU A O 1
ATOM 791 N N . LEU A 1 103 ? 14.485 -7.731 -0.771 1.00 86.88 103 LEU A N 1
ATOM 792 C CA . LEU A 1 103 ? 14.996 -9.023 -1.242 1.00 86.88 103 LEU A CA 1
ATOM 793 C C . LEU A 1 103 ? 14.896 -9.207 -2.761 1.00 86.88 103 LEU A C 1
ATOM 795 O O . LEU A 1 103 ? 15.427 -10.173 -3.299 1.00 86.88 103 LEU A O 1
ATOM 799 N N . GLY A 1 104 ? 14.189 -8.317 -3.463 1.00 79.81 104 GLY A N 1
ATOM 800 C CA . GLY A 1 104 ? 13.920 -8.437 -4.899 1.00 79.81 104 GLY A CA 1
ATOM 801 C C . GLY A 1 104 ? 12.924 -9.543 -5.263 1.00 79.81 104 GLY A C 1
ATOM 802 O O . GLY A 1 104 ? 12.663 -9.756 -6.443 1.00 79.81 104 GLY A O 1
ATOM 803 N N . GLN A 1 105 ? 12.355 -10.242 -4.276 1.00 75.94 105 GLN A N 1
ATOM 804 C CA . GLN A 1 105 ? 11.415 -11.341 -4.484 1.00 75.94 105 GLN A CA 1
ATOM 805 C C . GLN A 1 105 ? 10.003 -10.946 -4.058 1.00 75.94 105 GLN A C 1
ATOM 807 O O . GLN A 1 105 ? 9.784 -10.498 -2.934 1.00 75.94 105 GLN A O 1
ATOM 812 N N . ASN A 1 106 ? 9.035 -11.148 -4.953 1.00 77.69 106 ASN A N 1
ATOM 813 C CA . ASN A 1 106 ? 7.620 -10.949 -4.663 1.00 77.69 106 ASN A CA 1
ATOM 814 C C . ASN A 1 106 ? 6.958 -12.278 -4.291 1.00 77.69 106 ASN A C 1
ATOM 816 O O . ASN A 1 106 ? 6.641 -13.076 -5.171 1.00 77.69 106 ASN A O 1
ATOM 820 N N . ILE A 1 107 ? 6.734 -12.486 -2.990 1.00 72.50 107 ILE A N 1
ATOM 821 C CA . ILE A 1 107 ? 6.160 -13.725 -2.441 1.00 72.50 107 ILE A CA 1
ATOM 822 C C . ILE A 1 107 ? 4.746 -13.965 -2.989 1.00 72.50 107 ILE A C 1
ATOM 824 O O . ILE A 1 107 ? 4.386 -15.085 -3.335 1.00 72.50 107 ILE A O 1
ATOM 828 N N . GLY A 1 108 ? 3.938 -12.911 -3.128 1.00 66.62 108 GLY A N 1
ATOM 829 C CA . GLY A 1 108 ? 2.593 -13.040 -3.697 1.00 66.62 108 GLY A CA 1
ATOM 830 C C . GLY A 1 108 ? 2.607 -13.541 -5.145 1.00 66.62 108 GLY A C 1
ATOM 831 O O . GLY A 1 108 ? 1.814 -14.404 -5.515 1.00 66.62 108 GLY A O 1
ATOM 832 N N . MET A 1 109 ? 3.547 -13.042 -5.952 1.00 71.94 109 MET A N 1
ATOM 833 C CA . MET A 1 109 ? 3.696 -13.456 -7.353 1.00 71.94 109 MET A CA 1
ATOM 834 C C . MET A 1 109 ? 4.317 -14.853 -7.488 1.00 71.94 109 MET A C 1
ATOM 836 O O . MET A 1 109 ? 4.016 -15.553 -8.453 1.00 71.94 109 MET A O 1
ATOM 840 N N . SER A 1 110 ? 5.160 -15.281 -6.540 1.00 72.19 110 SER A N 1
ATOM 841 C CA . SER A 1 110 ? 5.800 -16.602 -6.595 1.00 72.19 110 SER A CA 1
ATOM 842 C C . SER A 1 110 ? 4.840 -17.759 -6.307 1.00 72.19 110 SER A C 1
ATOM 844 O O . SER A 1 110 ? 5.094 -18.870 -6.760 1.00 72.19 110 SER A O 1
ATOM 846 N N . ILE A 1 111 ? 3.733 -17.512 -5.597 1.00 71.31 111 ILE A N 1
ATOM 847 C CA . ILE A 1 111 ? 2.722 -18.536 -5.285 1.00 71.31 111 ILE A CA 1
ATOM 848 C C . ILE A 1 111 ? 1.766 -18.757 -6.464 1.00 71.31 111 ILE A C 1
ATOM 850 O O . ILE A 1 111 ? 1.449 -19.895 -6.801 1.00 71.31 111 ILE A O 1
ATOM 854 N N . SER A 1 112 ? 1.280 -17.680 -7.089 1.00 67.56 112 SER A N 1
ATOM 855 C CA . SER A 1 112 ? 0.327 -17.769 -8.199 1.00 67.56 112 SER A CA 1
ATOM 856 C C . SER A 1 112 ? 0.456 -16.572 -9.138 1.00 67.56 112 SER A C 1
ATOM 858 O O . SER A 1 112 ? 0.052 -15.459 -8.809 1.00 67.56 112 SER A O 1
ATOM 860 N N . SER A 1 113 ? 0.942 -16.830 -10.351 1.00 70.81 113 SER A N 1
ATOM 861 C CA . SER A 1 113 ? 1.034 -15.854 -11.442 1.00 70.81 113 SER A CA 1
ATOM 862 C C . SER A 1 113 ? -0.028 -16.128 -12.514 1.00 70.81 113 SER A C 1
ATOM 864 O O . SER A 1 113 ? 0.288 -16.463 -13.652 1.00 70.81 113 SER A O 1
ATOM 866 N N . ASN A 1 114 ? -1.308 -16.036 -12.139 1.00 85.50 114 ASN A N 1
ATOM 867 C CA . ASN A 1 114 ? -2.439 -16.158 -13.064 1.00 85.50 114 ASN A CA 1
ATOM 868 C C . ASN A 1 114 ? -3.158 -14.808 -13.180 1.00 85.50 114 ASN A C 1
ATOM 870 O O . ASN A 1 114 ? -3.499 -14.195 -12.167 1.00 85.50 114 ASN A O 1
ATOM 874 N N . TYR A 1 115 ? -3.437 -14.374 -14.411 1.00 85.25 115 TYR A N 1
ATOM 875 C CA . TYR A 1 115 ? -4.137 -13.121 -14.693 1.00 85.25 115 TYR A CA 1
ATOM 876 C C . TYR A 1 115 ? -5.489 -13.003 -13.971 1.00 85.25 115 TYR A C 1
ATOM 878 O O . TYR A 1 115 ? -5.818 -11.940 -13.454 1.00 85.25 115 TYR A O 1
ATOM 886 N N . ILE A 1 116 ? -6.242 -14.101 -13.846 1.00 88.81 116 ILE A N 1
ATOM 887 C CA . ILE A 1 116 ? -7.514 -14.120 -13.105 1.00 88.81 116 ILE A CA 1
ATOM 888 C C . ILE A 1 116 ? -7.285 -13.730 -11.639 1.00 88.81 116 ILE A C 1
ATOM 890 O O . ILE A 1 116 ? -8.023 -12.917 -11.085 1.00 88.81 116 ILE A O 1
ATOM 894 N N . VAL A 1 117 ? -6.227 -14.259 -11.017 1.00 89.81 117 VAL A N 1
ATOM 895 C CA . VAL A 1 117 ? -5.861 -13.920 -9.635 1.00 89.81 117 VAL A CA 1
ATOM 896 C C . VAL A 1 117 ? -5.449 -12.452 -9.535 1.00 89.81 117 VAL A C 1
ATOM 898 O O . VAL A 1 117 ? -5.848 -11.779 -8.588 1.00 89.81 117 VAL A O 1
ATOM 901 N N . PHE A 1 118 ? -4.728 -11.921 -10.527 1.00 90.81 118 PHE A N 1
ATOM 902 C CA . PHE A 1 118 ? -4.366 -10.501 -10.555 1.00 90.81 118 PHE A CA 1
ATOM 903 C C . PHE A 1 118 ? -5.595 -9.597 -10.607 1.00 90.81 118 PHE A C 1
ATOM 905 O O . PHE A 1 118 ? -5.671 -8.652 -9.827 1.00 90.81 118 PHE A O 1
ATOM 912 N N . VAL A 1 119 ? -6.576 -9.911 -11.455 1.00 92.75 119 VAL A N 1
ATOM 913 C CA . VAL A 1 119 ? -7.832 -9.151 -11.562 1.00 92.75 119 VAL A CA 1
ATOM 914 C C . VAL A 1 119 ? -8.605 -9.171 -10.241 1.00 92.75 119 VAL A C 1
ATOM 916 O O . VAL A 1 119 ? -9.059 -8.124 -9.780 1.00 92.75 119 VAL A O 1
ATOM 919 N N . VAL A 1 120 ? -8.713 -10.335 -9.592 1.00 93.56 120 VAL A N 1
ATOM 920 C CA . VAL A 1 120 ? -9.398 -10.460 -8.294 1.00 93.56 120 VAL A CA 1
ATOM 921 C C . VAL A 1 120 ? -8.689 -9.640 -7.213 1.00 93.56 120 VAL A C 1
ATOM 923 O O . VAL A 1 120 ? -9.329 -8.855 -6.514 1.00 93.56 120 VAL A O 1
ATOM 926 N N . VAL A 1 121 ? -7.364 -9.769 -7.091 1.00 93.44 121 VAL A N 1
ATOM 927 C CA . VAL A 1 121 ? -6.577 -9.030 -6.091 1.00 93.44 121 VAL A CA 1
ATOM 928 C C . VAL A 1 121 ? -6.601 -7.523 -6.368 1.00 93.44 121 VAL A C 1
ATOM 930 O O . VAL A 1 121 ? -6.727 -6.736 -5.431 1.00 93.44 121 VAL A O 1
ATOM 933 N N . ALA A 1 122 ? -6.557 -7.105 -7.636 1.00 94.06 122 ALA A N 1
ATOM 934 C CA . ALA A 1 122 ? -6.707 -5.705 -8.025 1.00 94.06 122 ALA A CA 1
ATOM 935 C C . ALA A 1 122 ? -8.067 -5.143 -7.586 1.00 94.06 122 ALA A C 1
ATOM 937 O O . ALA A 1 122 ? -8.125 -4.058 -7.007 1.00 94.06 122 ALA A O 1
ATOM 938 N N . GLY A 1 123 ? -9.146 -5.908 -7.783 1.00 96.44 123 GLY A N 1
ATOM 939 C CA . GLY A 1 123 ? -10.476 -5.561 -7.285 1.00 96.44 123 GLY A CA 1
ATOM 940 C C . GLY A 1 123 ? -10.497 -5.382 -5.765 1.00 96.44 123 GLY A C 1
ATOM 941 O O . GLY A 1 123 ? -10.983 -4.364 -5.273 1.00 96.44 123 GLY A O 1
ATOM 942 N N . LEU A 1 124 ? -9.895 -6.313 -5.016 1.00 96.62 124 LEU A N 1
ATOM 943 C CA . LEU A 1 124 ? -9.782 -6.212 -3.556 1.00 96.62 124 LEU A CA 1
ATOM 944 C C . LEU A 1 124 ? -9.002 -4.969 -3.112 1.00 96.62 124 LEU A C 1
ATOM 946 O O . LEU A 1 124 ? -9.398 -4.319 -2.144 1.00 96.62 124 LEU A O 1
ATOM 950 N N . TYR A 1 125 ? -7.922 -4.613 -3.810 1.00 96.94 125 TYR A N 1
ATOM 951 C CA . TYR A 1 125 ? -7.136 -3.414 -3.509 1.00 96.94 125 TYR A CA 1
ATOM 952 C C . TYR A 1 125 ? -7.940 -2.134 -3.730 1.00 96.94 125 TYR A C 1
ATOM 954 O O . TYR A 1 125 ? -7.949 -1.274 -2.851 1.00 96.94 125 TYR A O 1
ATOM 962 N N . VAL A 1 126 ? -8.649 -2.025 -4.858 1.00 97.50 126 VAL A N 1
ATOM 963 C CA . VAL A 1 126 ? -9.500 -0.863 -5.163 1.00 97.50 126 VAL A CA 1
ATOM 964 C C . VAL A 1 126 ? -10.629 -0.736 -4.145 1.00 97.50 126 VAL A C 1
ATOM 966 O O . VAL A 1 126 ? -10.803 0.334 -3.564 1.00 97.50 126 VAL A O 1
ATOM 969 N N . VAL A 1 127 ? -11.360 -1.823 -3.878 1.00 97.62 127 VAL A N 1
ATOM 970 C CA . VAL A 1 127 ? -12.471 -1.820 -2.913 1.00 97.62 127 VAL A CA 1
ATOM 971 C C . VAL A 1 127 ? -11.975 -1.451 -1.518 1.00 97.62 127 VAL A C 1
ATOM 973 O O . VAL A 1 127 ? -12.582 -0.603 -0.871 1.00 97.62 127 VAL A O 1
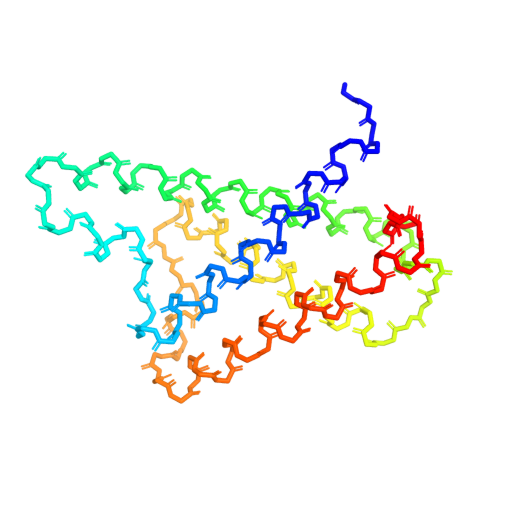ATOM 976 N N . SER A 1 128 ? -10.849 -2.018 -1.076 1.00 97.25 128 SER A N 1
ATOM 977 C CA . SER A 1 128 ? -10.280 -1.716 0.244 1.00 97.25 128 SER A CA 1
ATOM 978 C C . SER A 1 128 ? -9.839 -0.259 0.354 1.00 97.25 128 SER A C 1
ATOM 980 O O . SER A 1 128 ? -10.121 0.378 1.365 1.00 97.25 128 SER A O 1
ATOM 982 N N . ALA A 1 129 ? -9.188 0.288 -0.679 1.00 97.06 129 ALA A N 1
ATOM 983 C CA . ALA A 1 129 ? -8.765 1.686 -0.698 1.00 97.06 129 ALA A CA 1
ATOM 984 C C . ALA A 1 129 ? -9.966 2.640 -0.648 1.00 97.06 129 ALA A C 1
ATOM 986 O O . ALA A 1 129 ? -10.005 3.528 0.194 1.00 97.06 129 ALA A O 1
ATOM 987 N N . ILE A 1 130 ? -10.979 2.425 -1.495 1.00 9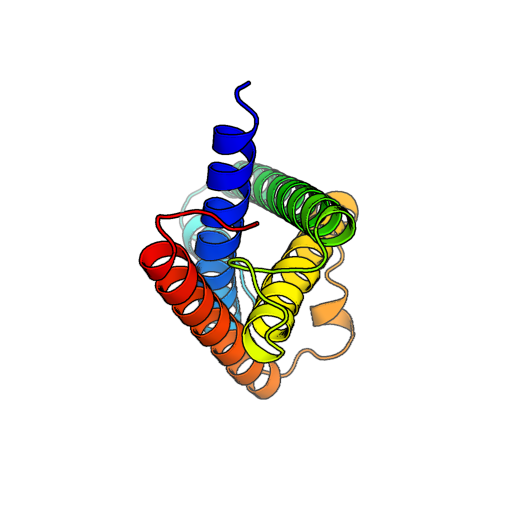6.75 130 ILE A N 1
ATOM 988 C CA . ILE A 1 130 ? -12.186 3.265 -1.520 1.00 96.75 130 ILE A CA 1
ATOM 989 C C . ILE A 1 130 ? -12.934 3.177 -0.188 1.00 96.75 130 ILE A C 1
ATOM 991 O O . ILE A 1 130 ? -13.321 4.204 0.370 1.00 96.75 130 ILE A O 1
ATOM 995 N N . TYR A 1 131 ? -13.125 1.962 0.328 1.00 96.75 131 TYR A N 1
ATOM 996 C CA . TYR A 1 131 ? -13.834 1.736 1.581 1.00 96.75 131 TYR A CA 1
ATOM 997 C C . TYR A 1 131 ? -13.134 2.433 2.751 1.00 96.75 131 TYR A C 1
ATOM 999 O O . TYR A 1 131 ? -13.761 3.219 3.460 1.00 96.75 131 TYR A O 1
ATOM 1007 N N . LEU A 1 132 ? -11.826 2.213 2.924 1.00 96.06 132 LEU A N 1
ATOM 1008 C CA . LEU A 1 132 ? -11.059 2.846 3.997 1.00 96.06 132 LEU A CA 1
ATOM 1009 C C . LEU A 1 132 ? -11.051 4.370 3.866 1.00 96.06 132 LEU A C 1
ATOM 1011 O O . LEU A 1 132 ? -11.229 5.046 4.876 1.00 96.06 132 LEU A O 1
ATOM 1015 N N . HIS A 1 133 ? -10.956 4.908 2.649 1.00 95.81 133 HIS A N 1
ATOM 1016 C CA . HIS A 1 133 ? -10.976 6.350 2.415 1.00 95.81 133 HIS A CA 1
ATOM 1017 C C . HIS A 1 133 ? -12.307 6.990 2.819 1.00 95.81 133 HIS A C 1
ATOM 1019 O O . HIS A 1 133 ? -12.346 8.035 3.478 1.00 95.81 133 HIS A O 1
ATOM 1025 N N . GLN A 1 134 ? -13.421 6.350 2.449 1.00 95.31 134 GLN A N 1
ATOM 1026 C CA . GLN A 1 134 ? -14.764 6.795 2.818 1.00 95.31 134 GLN A CA 1
ATOM 1027 C C . GLN A 1 134 ? -14.959 6.752 4.333 1.00 95.31 134 GLN A C 1
ATOM 1029 O O . GLN A 1 134 ? -15.448 7.714 4.928 1.00 95.31 134 GLN A O 1
ATOM 1034 N N . ARG A 1 135 ? -14.540 5.654 4.973 1.00 95.06 135 ARG A N 1
ATOM 1035 C CA . ARG A 1 135 ? -14.635 5.483 6.427 1.00 95.06 135 ARG A CA 1
ATOM 1036 C C . ARG A 1 135 ? -13.775 6.513 7.154 1.00 95.06 135 ARG A C 1
ATOM 1038 O O . ARG A 1 135 ? -14.268 7.176 8.063 1.00 95.06 135 ARG A O 1
ATOM 1045 N N . TRP A 1 136 ? -12.547 6.727 6.701 1.00 94.38 136 TRP A N 1
ATOM 1046 C CA . TRP A 1 136 ? -11.628 7.719 7.247 1.00 94.38 136 TRP A CA 1
ATOM 1047 C C . TRP A 1 136 ? -12.165 9.145 7.131 1.00 94.38 136 TRP A C 1
ATOM 1049 O O . TRP A 1 136 ? -12.179 9.881 8.120 1.00 94.38 136 TRP A O 1
ATOM 1059 N N . SER A 1 137 ? -12.704 9.510 5.967 1.00 92.50 137 SER A N 1
ATOM 1060 C CA . SER A 1 137 ? -13.338 10.814 5.748 1.00 92.50 137 SER A CA 1
ATOM 1061 C C . SER A 1 137 ? -14.562 11.015 6.647 1.00 92.50 137 SER A C 1
ATOM 1063 O O . SER A 1 137 ? -14.719 12.077 7.247 1.00 92.50 137 SER A O 1
ATOM 1065 N N . ALA A 1 138 ? -15.390 9.978 6.818 1.00 92.69 138 ALA A N 1
ATOM 1066 C CA . ALA A 1 138 ? -16.569 10.026 7.682 1.00 92.69 138 ALA A CA 1
ATOM 1067 C C . ALA A 1 138 ? -16.237 10.164 9.182 1.00 92.69 138 ALA A C 1
ATOM 1069 O O . ALA A 1 138 ? -17.075 10.638 9.944 1.00 92.69 138 ALA A O 1
ATOM 1070 N N . HIS A 1 139 ? -15.028 9.786 9.615 1.00 90.44 139 HIS A N 1
ATOM 1071 C CA . HIS A 1 139 ? -14.594 9.856 11.022 1.00 90.44 139 HIS A CA 1
ATOM 1072 C C . HIS A 1 139 ? -13.615 11.012 11.268 1.00 90.44 139 HIS A C 1
ATOM 1074 O O . HIS A 1 139 ? -12.749 10.941 12.140 1.00 90.44 139 HIS A O 1
ATOM 1080 N N . GLY A 1 140 ? -13.736 12.092 10.488 1.00 87.94 140 GLY A N 1
ATOM 1081 C CA . GLY A 1 140 ? -12.936 13.304 10.677 1.00 87.94 140 GLY A CA 1
ATOM 1082 C C . GLY A 1 140 ? -11.441 13.077 10.462 1.00 87.94 140 GLY A C 1
ATOM 1083 O O . GLY A 1 140 ? -10.626 13.706 11.132 1.00 87.94 140 GLY A O 1
ATOM 1084 N N . GLN A 1 141 ? -11.089 12.152 9.563 1.00 86.69 141 GLN A N 1
ATOM 1085 C CA . GLN A 1 141 ? -9.714 11.793 9.219 1.00 86.69 141 GLN A CA 1
ATOM 1086 C C . GLN A 1 141 ? -8.900 11.215 10.389 1.00 86.69 141 GLN A C 1
ATOM 1088 O O . GLN A 1 141 ? -7.667 11.293 10.411 1.00 86.69 141 GLN A O 1
ATOM 1093 N N . LYS A 1 142 ? -9.574 10.566 11.343 1.00 86.94 142 LYS A N 1
ATOM 1094 C CA . LYS A 1 142 ? -8.935 9.815 12.429 1.00 86.94 142 LYS A CA 1
ATOM 1095 C C . LYS A 1 142 ? -9.028 8.321 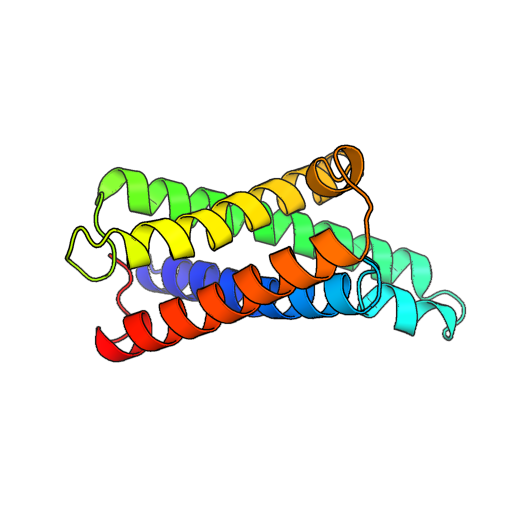12.164 1.00 86.94 142 LYS A C 1
ATOM 1097 O O . LYS A 1 142 ? -10.113 7.797 11.932 1.00 86.94 142 LYS A O 1
ATOM 1102 N N . LEU A 1 143 ? -7.881 7.645 12.172 1.00 86.31 143 LEU A N 1
ATOM 1103 C CA . LEU A 1 143 ? -7.810 6.206 11.907 1.00 86.31 143 LEU A CA 1
ATOM 1104 C C . LEU A 1 143 ? -8.024 5.361 13.168 1.00 86.31 143 LEU A C 1
ATOM 1106 O O . LEU A 1 143 ? -8.635 4.298 13.089 1.00 86.31 143 LEU A O 1
ATOM 1110 N N . PHE A 1 144 ? -7.527 5.847 14.306 1.00 87.88 144 PHE A N 1
ATOM 1111 C CA . PHE A 1 144 ? -7.606 5.213 15.620 1.00 87.88 144 PHE A CA 1
ATOM 1112 C C . PHE A 1 144 ? -8.323 6.143 16.591 1.00 87.88 144 PHE A C 1
ATOM 1114 O O . PHE A 1 144 ? -8.045 7.367 16.520 1.00 87.88 144 PHE A O 1
#

Secondary structure (DSSP, 8-state):
--HHHHHHHHHHHHHHHHHHHHHHHHTTS--HHHHHHTTSTT-HHHHHHHHHHHHHHHHHHHHHHHHHHHHH--BTTB--HHHHHHHHHHHHHHHHHHHHHHHS--HHHHH---HHHHHHHHHHHHHHHHHHHHHHHHTTT---

pLDDT: mean 89.73, std 7.59, range [54.25, 97.62]

Radius of gyration: 15.7 Å; chains: 1; bounding box: 36×34×44 Å

Organism: NCBI:txid1797243

Foldseek 3Di:
DPPLVLLLCLLVLLLVVLLQQLVCLLVQNHRPLCVVCVPPPPCNVVSLLVQLVSLLSLLVSLVVNVVVCVVVVAWLPHNDPLLVVLNCLSNVVSNQSSCCSVPVDRPVCVVDRDSVVSNVSSVSSNCSSVVNVVSCVVSVNDTD